Protein AF-F6FH51-F1 (afdb_monomer)

Nearest PDB structures (foldseek):
  6v7b-assembly1_e  TM=4.032E-01  e=4.890E+00  Pyrobaculum filamentous virus 1

Sequence (121 aa):
MEVYESNHEDTNSFSDFKNYCSRTNKDESKNGTWNTDAADKSSDNKWDKAIDALKARNAESGGKLDPVLERLKVEANGKSPNTQSIRAQLKKWCEDTNSEVFMGKDSLKFENQESFCKVIA

Secondary structure (DSSP, 8-state):
----------HHHHHHHHHHH--BHHHH--SS-B----TT--SS-HHHHHHHHHHH--TTTS----HHHHHHHHHHTSSS--HHHHHHHHHHHHHHHHHSB---TTSHHHHHHHHHSBPP-

Radius of gyration: 19.34 Å; Cα contacts (8 Å, |Δi|>4): 115; chains: 1; bounding box: 44×25×62 Å

Mean predicted aligned error: 8.98 Å

pLDDT: mean 85.46, std 16.83, range [39.09, 98.38]

Foldseek 3Di:
DDDDPPPDPPPVVVVVVCLVPFQFLQNPLDDAAFQPFQLPPDPPRLLVVLLVLLLPDDCVPQNDADPLSVVLNVLSPDPDRPSSVSSVSLQVLLVVRRRHGDPDCPDNSSSSNSRRRHRDD

Structure (mmCIF, N/CA/C/O backbone):
data_AF-F6FH51-F1
#
_entry.id   AF-F6FH51-F1
#
loop_
_atom_site.group_PDB
_atom_site.id
_atom_site.type_symbol
_atom_site.label_atom_id
_atom_site.label_alt_id
_atom_site.label_comp_id
_atom_site.label_asym_id
_atom_site.label_entity_id
_atom_site.label_seq_id
_atom_site.pdbx_PDB_ins_code
_atom_site.Cartn_x
_atom_site.Cartn_y
_atom_site.Cartn_z
_atom_site.occupancy
_atom_site.B_iso_or_equiv
_atom_site.auth_seq_id
_atom_site.auth_comp_id
_atom_site.auth_asym_id
_atom_site.auth_atom_id
_atom_site.pdbx_PDB_model_num
ATOM 1 N N . MET A 1 1 ? 29.260 -11.970 -49.677 1.00 39.09 1 MET A N 1
ATOM 2 C CA . MET A 1 1 ? 28.785 -12.137 -48.291 1.00 39.09 1 MET A CA 1
ATOM 3 C C . MET A 1 1 ? 27.576 -11.238 -48.174 1.00 39.09 1 MET A C 1
ATOM 5 O O . MET A 1 1 ? 27.735 -10.037 -48.014 1.00 39.09 1 MET A O 1
ATOM 9 N N . GLU A 1 2 ? 26.402 -11.793 -48.457 1.00 43.91 2 GLU A N 1
ATOM 10 C CA . GLU A 1 2 ? 25.141 -11.054 -48.406 1.00 43.91 2 GLU A 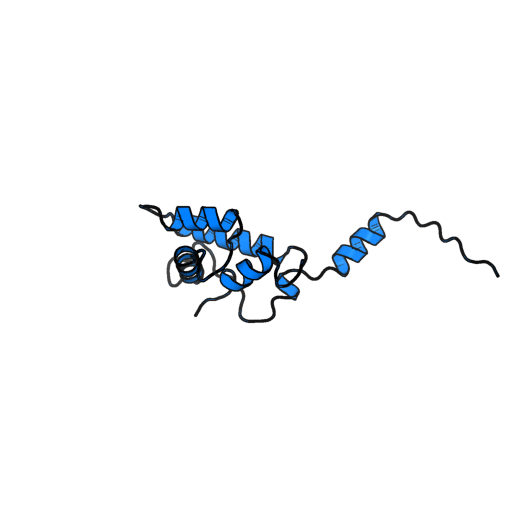CA 1
ATOM 11 C C . GLU A 1 2 ? 24.758 -10.911 -46.938 1.00 43.91 2 GLU A C 1
ATOM 13 O O . GLU A 1 2 ? 24.400 -11.882 -46.271 1.00 43.91 2 GLU A O 1
ATOM 18 N N . VAL A 1 3 ? 24.948 -9.707 -46.406 1.00 47.38 3 VAL A N 1
ATOM 19 C CA . VAL A 1 3 ? 24.431 -9.353 -45.091 1.00 47.38 3 VAL A CA 1
ATOM 20 C C . VAL A 1 3 ? 22.952 -9.075 -45.317 1.00 47.38 3 VAL A C 1
ATOM 22 O O . VAL A 1 3 ? 22.608 -8.107 -45.988 1.00 47.38 3 VAL A O 1
ATOM 25 N N . TYR A 1 4 ? 22.098 -9.981 -44.845 1.00 46.44 4 TYR A N 1
ATOM 26 C CA . TYR A 1 4 ? 20.648 -9.826 -44.882 1.00 46.44 4 TYR A CA 1
ATOM 27 C C . TYR A 1 4 ? 20.266 -8.487 -44.238 1.00 46.44 4 TYR A C 1
ATOM 29 O O . TYR A 1 4 ? 20.302 -8.343 -43.016 1.00 46.44 4 TYR A O 1
ATOM 37 N N . GLU A 1 5 ? 19.880 -7.516 -45.062 1.00 53.50 5 GLU A N 1
ATOM 38 C CA . GLU A 1 5 ? 19.084 -6.370 -44.639 1.00 53.50 5 GLU A CA 1
ATOM 39 C C . GLU A 1 5 ? 17.676 -6.887 -44.332 1.00 53.50 5 GLU A C 1
ATOM 41 O O . GLU A 1 5 ? 16.791 -6.921 -45.187 1.00 53.50 5 GLU A O 1
ATOM 46 N N . SER A 1 6 ? 17.462 -7.371 -43.106 1.00 49.66 6 SER A N 1
ATOM 47 C CA . SER A 1 6 ? 16.108 -7.652 -42.640 1.00 49.66 6 SER A CA 1
ATOM 48 C C . SER A 1 6 ? 15.436 -6.329 -42.281 1.00 49.66 6 SER A C 1
ATOM 50 O O . SER A 1 6 ? 15.561 -5.830 -41.161 1.00 49.66 6 SER A O 1
ATOM 52 N N . ASN A 1 7 ? 14.725 -5.771 -43.256 1.00 55.53 7 ASN A N 1
ATOM 53 C CA . ASN A 1 7 ? 13.705 -4.754 -43.050 1.00 55.53 7 ASN A CA 1
ATOM 54 C C . ASN A 1 7 ? 12.587 -5.348 -42.186 1.00 55.53 7 ASN A C 1
ATOM 56 O O . ASN A 1 7 ? 11.701 -6.019 -42.705 1.00 55.53 7 ASN A O 1
ATOM 60 N N . HIS A 1 8 ? 12.620 -5.115 -40.878 1.00 49.16 8 HIS A N 1
ATOM 61 C CA . HIS A 1 8 ? 11.445 -5.302 -40.032 1.00 49.16 8 HIS A CA 1
ATOM 62 C C . HIS A 1 8 ? 11.272 -4.076 -39.144 1.00 49.16 8 HIS A C 1
ATOM 64 O O . HIS A 1 8 ? 11.684 -4.030 -37.986 1.00 49.16 8 HIS A O 1
ATOM 70 N N . GLU A 1 9 ? 10.636 -3.066 -39.735 1.00 51.97 9 GLU A N 1
ATOM 71 C CA . GLU A 1 9 ? 9.803 -2.122 -39.002 1.00 51.97 9 GLU A CA 1
ATOM 72 C C . GLU A 1 9 ? 8.649 -2.902 -38.366 1.00 51.97 9 GLU A C 1
ATOM 74 O O . GLU A 1 9 ? 7.554 -2.983 -38.908 1.00 51.97 9 GLU A O 1
ATOM 79 N N . ASP A 1 10 ? 8.912 -3.526 -37.224 1.00 48.28 10 ASP A N 1
ATOM 80 C CA . ASP A 1 10 ? 7.875 -4.153 -36.415 1.00 48.28 10 ASP A CA 1
ATOM 81 C C . ASP A 1 10 ? 7.951 -3.546 -35.016 1.00 48.28 10 ASP A C 1
ATOM 83 O O . ASP A 1 10 ? 8.490 -4.103 -34.057 1.00 48.28 10 ASP A O 1
ATOM 87 N N . THR A 1 11 ? 7.470 -2.307 -34.918 1.00 52.75 11 THR A N 1
ATOM 88 C CA . THR A 1 11 ? 7.425 -1.539 -33.667 1.00 52.75 11 THR A CA 1
ATOM 89 C C . THR A 1 11 ? 6.605 -2.248 -32.581 1.00 52.75 11 THR A C 1
ATOM 91 O O . THR A 1 11 ? 6.872 -2.033 -31.398 1.00 52.75 11 THR A O 1
ATOM 94 N N . ASN A 1 12 ? 5.696 -3.154 -32.966 1.00 51.81 12 ASN A N 1
ATOM 95 C CA . ASN A 1 12 ? 4.937 -4.022 -32.058 1.00 51.81 12 ASN A CA 1
ATOM 96 C C . ASN A 1 12 ? 5.790 -5.151 -31.447 1.00 51.81 12 ASN A C 1
ATOM 98 O O . ASN A 1 12 ? 5.662 -5.455 -30.264 1.00 51.81 12 ASN A O 1
ATOM 102 N N . SER A 1 13 ? 6.727 -5.729 -32.204 1.00 52.97 13 SER A N 1
ATOM 103 C CA . SER A 1 13 ? 7.563 -6.845 -31.732 1.00 52.97 13 SER A CA 1
ATOM 104 C C . SER A 1 13 ? 8.521 -6.419 -30.611 1.00 52.97 13 SER A C 1
ATOM 106 O O . SER A 1 13 ? 8.761 -7.164 -29.661 1.00 52.97 13 SER A O 1
ATOM 108 N N . PHE A 1 14 ? 9.022 -5.178 -30.650 1.00 54.16 14 PHE A N 1
ATOM 109 C CA . PHE A 1 14 ? 9.921 -4.658 -29.615 1.00 54.16 14 PHE A CA 1
ATOM 110 C C . PHE A 1 14 ? 9.195 -4.241 -28.325 1.00 54.16 14 PHE A C 1
ATOM 112 O O . PHE A 1 14 ? 9.759 -4.390 -27.237 1.00 54.16 14 PHE A O 1
ATOM 119 N N . SER A 1 15 ? 7.954 -3.737 -28.408 1.00 55.03 15 SER A N 1
ATOM 120 C CA . SER A 1 15 ? 7.141 -3.479 -27.209 1.00 55.03 15 SER A CA 1
ATOM 121 C C . SER A 1 15 ? 6.730 -4.777 -26.526 1.00 55.03 15 SER A C 1
ATOM 123 O O . SER A 1 15 ? 6.800 -4.861 -25.300 1.00 55.03 15 SER A O 1
ATOM 125 N N . ASP A 1 16 ? 6.396 -5.800 -27.311 1.00 49.03 16 ASP A N 1
ATOM 126 C CA . ASP A 1 16 ? 6.064 -7.127 -26.797 1.00 49.03 16 ASP A CA 1
ATOM 127 C C . ASP A 1 16 ? 7.294 -7.798 -26.170 1.00 49.03 16 ASP A C 1
ATOM 129 O O . ASP A 1 16 ? 7.197 -8.347 -25.074 1.00 49.03 16 ASP A O 1
ATOM 133 N N . PHE A 1 17 ? 8.485 -7.645 -26.764 1.00 54.62 17 PHE A N 1
ATOM 134 C CA . PHE A 1 17 ? 9.744 -8.097 -26.154 1.00 54.62 17 PHE A CA 1
ATOM 135 C C . PHE A 1 17 ? 10.081 -7.364 -24.851 1.00 54.62 17 PHE A C 1
ATOM 137 O O . PHE A 1 17 ? 10.563 -7.978 -23.900 1.00 54.62 17 PHE A O 1
ATOM 144 N N . LYS A 1 18 ? 9.835 -6.050 -24.781 1.00 53.19 18 LYS A N 1
ATOM 145 C CA . LYS A 1 18 ? 10.027 -5.278 -23.546 1.00 53.19 18 LYS A CA 1
ATOM 146 C C . LYS A 1 18 ? 9.069 -5.726 -22.452 1.00 53.19 18 LYS A C 1
ATOM 148 O O . LYS A 1 18 ? 9.543 -5.960 -21.349 1.00 53.19 18 LYS A O 1
ATOM 153 N N . ASN A 1 19 ? 7.785 -5.897 -22.763 1.00 56.19 19 ASN A N 1
ATOM 154 C CA . ASN A 1 19 ? 6.785 -6.388 -21.811 1.00 56.19 19 ASN A CA 1
ATOM 155 C C . ASN A 1 19 ? 7.077 -7.826 -21.356 1.00 56.19 19 ASN A C 1
ATOM 157 O O . ASN A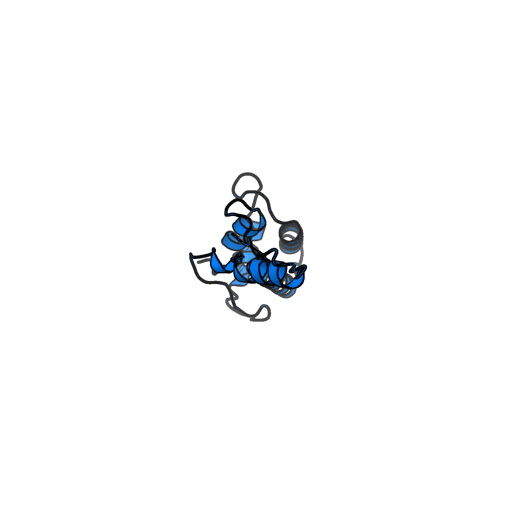 1 19 ? 6.838 -8.161 -20.201 1.00 56.19 19 ASN A O 1
ATOM 161 N N . TYR A 1 20 ? 7.638 -8.664 -22.233 1.00 53.66 20 TYR A N 1
ATOM 162 C CA . TYR A 1 20 ? 8.024 -10.038 -21.902 1.00 53.66 20 TYR A CA 1
ATOM 163 C C . TYR A 1 20 ? 9.301 -10.118 -21.042 1.00 53.66 20 TYR A C 1
ATOM 165 O O . TYR A 1 20 ? 9.437 -11.014 -20.211 1.00 53.66 20 TYR A O 1
ATOM 173 N N . CYS A 1 21 ? 10.239 -9.178 -21.203 1.00 58.06 21 CYS A N 1
ATOM 174 C CA . CYS A 1 21 ? 11.499 -9.143 -20.447 1.00 58.06 21 CYS A CA 1
ATOM 175 C C . CYS A 1 21 ? 11.462 -8.236 -19.206 1.00 58.06 21 CYS A C 1
ATOM 177 O O . CYS A 1 21 ? 12.356 -8.324 -18.358 1.00 58.06 21 CYS A O 1
ATOM 179 N N . SER A 1 22 ? 10.475 -7.347 -19.084 1.00 75.19 22 SER A N 1
ATOM 180 C CA . SER A 1 22 ? 10.349 -6.449 -17.941 1.00 75.19 22 SER A CA 1
ATOM 181 C C . SER A 1 22 ? 9.724 -7.185 -16.767 1.00 75.19 22 SER A C 1
ATOM 183 O O . SER A 1 22 ? 8.518 -7.421 -16.732 1.00 75.19 22 SER A O 1
ATOM 185 N N . ARG A 1 23 ? 10.551 -7.529 -15.781 1.00 89.06 23 ARG A N 1
ATOM 186 C CA . ARG A 1 23 ? 10.061 -8.002 -14.487 1.00 89.06 23 ARG A CA 1
ATOM 187 C C . ARG A 1 23 ? 9.224 -6.913 -13.833 1.00 89.06 23 ARG A C 1
ATOM 189 O O . ARG A 1 23 ? 9.578 -5.733 -13.882 1.00 89.06 23 ARG A O 1
ATOM 196 N N . THR A 1 24 ? 8.123 -7.314 -13.225 1.00 93.75 24 THR A N 1
ATOM 197 C CA . THR A 1 24 ? 7.277 -6.416 -12.447 1.00 93.75 24 THR A CA 1
ATOM 198 C C . THR A 1 24 ? 7.850 -6.214 -11.049 1.00 93.75 24 THR A C 1
ATOM 200 O O . THR A 1 24 ? 8.688 -6.981 -10.562 1.00 93.75 24 THR A O 1
ATOM 203 N N . ASN A 1 25 ? 7.357 -5.192 -10.359 1.00 94.38 25 ASN A N 1
ATOM 204 C CA . ASN A 1 25 ? 7.610 -4.995 -8.939 1.00 94.38 25 ASN A CA 1
ATOM 205 C C . ASN A 1 25 ? 7.250 -6.239 -8.107 1.00 94.38 25 ASN A C 1
ATOM 207 O O . ASN A 1 25 ? 7.913 -6.517 -7.107 1.00 94.38 25 ASN A O 1
ATOM 211 N N . LYS A 1 26 ? 6.237 -7.009 -8.522 1.00 93.62 26 LYS A N 1
ATOM 212 C CA . LYS A 1 26 ? 5.864 -8.279 -7.896 1.00 93.62 26 LYS A CA 1
ATOM 213 C C . LYS A 1 26 ? 6.920 -9.364 -8.089 1.00 93.62 26 LYS A C 1
ATOM 215 O O . LYS A 1 26 ? 7.239 -10.055 -7.125 1.00 93.62 26 LYS A O 1
ATOM 220 N N . ASP A 1 27 ? 7.477 -9.493 -9.291 1.00 92.62 27 ASP A N 1
ATOM 221 C CA . ASP A 1 27 ? 8.470 -10.528 -9.619 1.00 92.62 27 ASP A CA 1
ATOM 222 C C . ASP A 1 27 ? 9.789 -10.342 -8.852 1.00 92.62 27 ASP A C 1
ATOM 224 O O . ASP A 1 27 ? 10.468 -11.312 -8.503 1.00 92.62 27 ASP A O 1
ATOM 228 N N . GLU A 1 28 ? 10.157 -9.092 -8.559 1.00 93.94 28 GLU A N 1
ATOM 229 C CA . GLU A 1 28 ? 11.370 -8.762 -7.797 1.00 93.94 28 GLU A CA 1
ATOM 230 C C . GLU A 1 28 ? 11.160 -8.724 -6.276 1.00 93.94 28 GLU A C 1
ATOM 232 O O . GLU A 1 28 ? 12.120 -8.757 -5.499 1.00 93.94 28 GLU A O 1
ATOM 237 N N . SER A 1 29 ? 9.910 -8.713 -5.824 1.00 92.56 29 SER A N 1
ATOM 238 C CA . SER A 1 29 ? 9.545 -8.700 -4.412 1.00 92.56 29 SER A CA 1
ATOM 239 C C . SER A 1 29 ? 9.532 -10.119 -3.828 1.00 92.56 29 SER A C 1
ATOM 241 O O . SER A 1 29 ? 8.513 -10.806 -3.787 1.00 92.56 29 SER A O 1
ATOM 243 N N . LYS A 1 30 ? 10.702 -10.587 -3.376 1.00 87.69 30 LYS A N 1
ATOM 244 C CA . LYS A 1 30 ? 10.918 -12.003 -3.000 1.00 87.69 30 LYS A CA 1
ATOM 245 C C . LYS A 1 30 ? 10.626 -12.355 -1.538 1.00 87.69 30 LYS A C 1
ATOM 247 O O . LYS A 1 30 ? 10.580 -13.534 -1.201 1.00 87.69 30 LYS A O 1
ATOM 252 N N . ASN A 1 31 ? 10.463 -11.362 -0.665 1.00 87.38 31 ASN A N 1
ATOM 253 C CA . ASN A 1 31 ? 10.374 -11.578 0.783 1.00 87.38 31 ASN A CA 1
ATOM 254 C C . ASN A 1 31 ? 8.946 -11.409 1.307 1.00 87.38 31 ASN A C 1
ATOM 256 O O . ASN A 1 31 ? 8.309 -10.407 1.016 1.00 87.38 31 ASN A O 1
ATOM 260 N N . GLY A 1 32 ? 8.473 -12.308 2.166 1.00 88.81 32 GLY A N 1
ATOM 261 C CA . GLY A 1 32 ? 7.163 -12.174 2.810 1.00 88.81 32 GLY A CA 1
ATOM 262 C C . GLY A 1 32 ? 5.973 -12.457 1.886 1.00 88.81 32 GLY A C 1
ATOM 263 O O . GLY A 1 32 ? 6.124 -12.814 0.720 1.00 88.81 32 GLY A O 1
ATOM 264 N N . THR A 1 33 ? 4.770 -12.322 2.441 1.00 94.50 33 THR A N 1
ATOM 265 C CA . THR A 1 33 ? 3.520 -12.696 1.768 1.00 94.50 33 THR A CA 1
ATOM 266 C C . THR A 1 33 ? 2.732 -11.453 1.395 1.00 94.50 33 THR A C 1
ATOM 268 O O . THR A 1 33 ? 2.485 -10.604 2.250 1.00 94.50 33 THR A O 1
ATOM 271 N N . TRP A 1 34 ? 2.291 -11.364 0.142 1.00 94.50 34 TRP A N 1
ATOM 272 C CA . TRP A 1 34 ? 1.379 -10.313 -0.306 1.00 94.50 34 TRP A CA 1
ATOM 273 C C . TRP A 1 34 ? 0.076 -10.340 0.487 1.00 94.50 34 TRP A C 1
ATOM 275 O O . TRP A 1 34 ? -0.535 -11.398 0.669 1.00 94.50 34 TRP A O 1
ATOM 285 N N . ASN A 1 35 ? -0.365 -9.174 0.948 1.00 95.38 35 ASN A N 1
ATOM 286 C CA . ASN A 1 35 ? -1.667 -9.068 1.574 1.00 95.38 35 ASN A CA 1
ATOM 287 C C . ASN A 1 35 ? -2.756 -9.180 0.497 1.00 95.38 35 ASN A C 1
ATOM 289 O O . ASN A 1 35 ? -2.812 -8.393 -0.443 1.00 95.38 35 ASN A O 1
ATOM 293 N N . THR A 1 36 ? -3.604 -10.194 0.635 1.00 94.50 36 THR A N 1
ATOM 294 C CA . THR A 1 36 ? -4.700 -10.516 -0.289 1.00 94.50 36 THR A CA 1
ATOM 295 C C . THR A 1 36 ? -6.057 -10.512 0.413 1.00 94.50 36 THR A C 1
ATOM 297 O O . THR A 1 36 ? -7.057 -10.901 -0.188 1.00 94.50 36 THR A O 1
ATOM 300 N N . ASP A 1 37 ? -6.116 -10.065 1.676 1.00 95.31 37 ASP A N 1
ATOM 301 C CA . ASP A 1 37 ? -7.376 -9.954 2.408 1.00 95.31 37 ASP A CA 1
ATOM 302 C C . ASP A 1 37 ? -8.326 -8.991 1.669 1.00 95.31 37 ASP A C 1
ATOM 304 O O . ASP A 1 37 ? -7.918 -7.963 1.114 1.00 95.31 37 ASP A O 1
ATOM 308 N N . ALA A 1 38 ? -9.619 -9.315 1.677 1.00 94.38 38 ALA A N 1
ATOM 309 C CA . ALA A 1 38 ? -10.646 -8.426 1.153 1.00 94.38 38 ALA A CA 1
ATOM 310 C C . ALA A 1 38 ? -10.760 -7.165 2.030 1.00 94.38 38 ALA A C 1
ATOM 312 O O . ALA A 1 38 ? -10.622 -7.224 3.255 1.00 94.38 38 ALA A O 1
ATOM 313 N N . ALA A 1 39 ? -11.003 -6.006 1.416 1.00 92.19 39 ALA A N 1
ATOM 314 C CA . ALA A 1 39 ? -11.039 -4.726 2.131 1.00 92.19 39 ALA A CA 1
ATOM 315 C C . ALA A 1 39 ? -12.245 -4.592 3.084 1.00 92.19 39 ALA A C 1
ATOM 317 O O . ALA A 1 39 ? -12.178 -3.877 4.085 1.00 92.19 39 ALA A O 1
ATOM 318 N N . ASP A 1 40 ? -13.335 -5.294 2.783 1.00 91.50 40 ASP A N 1
ATOM 319 C CA . ASP A 1 40 ? -14.604 -5.315 3.516 1.00 91.50 40 ASP A CA 1
ATOM 320 C C . ASP A 1 40 ? -14.647 -6.345 4.655 1.00 91.50 40 ASP A C 1
ATOM 322 O O . ASP A 1 40 ? -15.581 -6.336 5.457 1.00 91.50 40 ASP A O 1
ATOM 326 N N . LYS A 1 41 ? -13.622 -7.196 4.785 1.00 87.38 41 LYS A N 1
ATOM 327 C CA . LYS A 1 41 ? -13.502 -8.121 5.914 1.00 87.38 41 LYS A CA 1
ATOM 328 C C . LYS A 1 41 ? -13.508 -7.334 7.230 1.00 87.38 41 LYS A C 1
ATOM 330 O O . LYS A 1 41 ? -12.676 -6.444 7.440 1.00 87.38 41 LYS A O 1
ATOM 335 N N . SER A 1 42 ? -14.457 -7.669 8.100 1.00 77.25 42 SER A N 1
ATOM 336 C CA . SER A 1 42 ? -14.808 -6.889 9.289 1.00 77.25 42 SER A CA 1
ATOM 337 C C . SER A 1 42 ? -13.892 -7.125 10.492 1.00 77.25 42 SER A C 1
ATOM 339 O O . SER A 1 42 ? -13.667 -6.185 11.251 1.0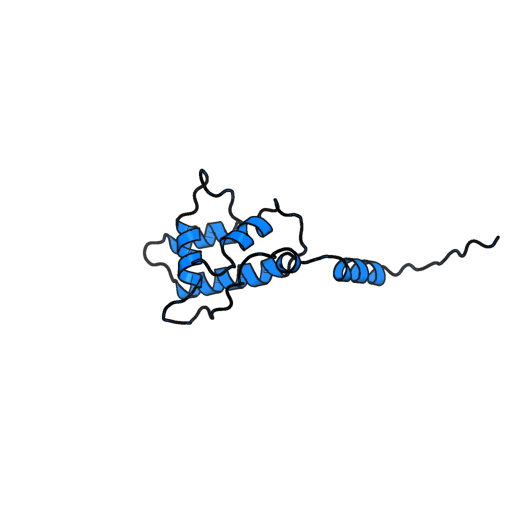0 77.25 42 SER A O 1
ATOM 341 N N . SER A 1 43 ? -13.327 -8.326 10.655 1.00 84.00 43 SER A N 1
ATOM 342 C CA . SER A 1 43 ? -12.435 -8.676 11.770 1.00 84.00 43 SER A CA 1
ATOM 343 C C . SER A 1 43 ? -11.054 -9.130 11.296 1.00 84.00 43 SER A C 1
ATOM 345 O O . SER A 1 43 ? -10.924 -9.793 10.261 1.00 84.00 43 SER A O 1
ATOM 347 N N . ASP A 1 44 ? -10.023 -8.778 12.070 1.00 86.94 44 ASP A N 1
ATOM 348 C CA . ASP A 1 44 ? -8.620 -9.153 11.844 1.00 86.94 44 ASP A CA 1
ATOM 349 C C . ASP A 1 44 ? -8.176 -8.927 10.395 1.00 86.94 44 ASP A C 1
ATOM 351 O O . ASP A 1 44 ? -7.631 -9.816 9.726 1.00 86.94 44 ASP A O 1
ATOM 355 N N . ASN A 1 45 ? -8.504 -7.750 9.862 1.00 94.31 45 ASN A N 1
ATOM 356 C CA . ASN A 1 45 ? -8.147 -7.404 8.503 1.00 94.31 45 ASN A CA 1
ATOM 357 C C . ASN A 1 45 ? -6.667 -7.025 8.468 1.00 94.31 45 ASN A C 1
ATOM 359 O O . ASN A 1 45 ? -6.241 -6.061 9.100 1.00 94.31 45 ASN A O 1
ATOM 363 N N . LYS A 1 46 ? -5.866 -7.765 7.701 1.00 95.19 46 LYS A N 1
ATOM 364 C CA . LYS A 1 46 ? -4.415 -7.536 7.636 1.00 95.19 46 LYS A CA 1
ATOM 365 C C . LYS A 1 46 ? -4.046 -6.147 7.105 1.00 95.19 46 LYS A C 1
ATOM 367 O O . LYS A 1 46 ? -2.951 -5.665 7.382 1.00 95.19 46 LYS A O 1
ATOM 372 N N . TRP A 1 47 ? -4.956 -5.483 6.384 1.00 96.25 47 TRP A N 1
ATOM 373 C CA . TRP A 1 47 ? -4.767 -4.099 5.949 1.00 96.25 47 TRP A CA 1
ATOM 374 C C . TRP A 1 47 ? -4.747 -3.100 7.109 1.00 96.25 47 TRP A C 1
ATOM 376 O O . TRP A 1 47 ? -4.164 -2.033 6.953 1.00 96.25 47 TRP A O 1
ATOM 386 N N . ASP A 1 48 ? -5.301 -3.434 8.278 1.00 95.56 48 ASP A N 1
ATOM 387 C CA . ASP A 1 48 ? -5.281 -2.540 9.443 1.00 95.56 48 ASP A CA 1
ATOM 388 C C . ASP A 1 48 ? -3.860 -2.265 9.924 1.00 95.56 48 ASP A C 1
ATOM 390 O O . ASP A 1 48 ? -3.491 -1.113 10.133 1.00 95.56 48 ASP A O 1
ATOM 394 N N . LYS A 1 49 ? -3.013 -3.298 9.980 1.00 95.75 49 LYS A N 1
ATOM 395 C CA . LYS A 1 49 ? -1.599 -3.126 10.334 1.00 95.75 49 LYS A CA 1
ATOM 396 C C . LYS A 1 49 ? -0.838 -2.300 9.301 1.00 95.75 49 LYS A C 1
ATOM 398 O O . LYS A 1 49 ? 0.027 -1.513 9.668 1.00 95.75 49 LYS A O 1
ATOM 403 N N . ALA A 1 50 ? -1.171 -2.448 8.017 1.00 96.44 50 ALA A N 1
ATOM 404 C CA . ALA A 1 50 ? -0.589 -1.622 6.962 1.00 96.44 50 ALA A CA 1
ATOM 405 C C . ALA A 1 50 ? -1.008 -0.151 7.098 1.00 96.44 50 ALA A C 1
ATOM 407 O O . ALA A 1 50 ? -0.180 0.742 6.933 1.00 96.44 50 ALA A O 1
ATOM 408 N N . ILE A 1 51 ? -2.266 0.106 7.468 1.00 96.25 51 ILE A N 1
ATOM 409 C CA . ILE A 1 51 ? -2.766 1.450 7.769 1.00 96.25 51 ILE A CA 1
ATOM 410 C C . ILE A 1 51 ? -2.061 2.030 9.001 1.00 96.25 51 ILE A C 1
ATOM 412 O O . ILE A 1 51 ? -1.660 3.191 8.978 1.00 96.25 51 ILE A O 1
ATOM 416 N N . ASP A 1 52 ? -1.868 1.250 10.062 1.00 95.50 52 ASP A N 1
ATOM 417 C CA . ASP A 1 52 ? -1.177 1.721 11.265 1.00 95.50 52 ASP A CA 1
ATOM 418 C C . ASP A 1 52 ? 0.309 2.003 11.002 1.00 95.50 52 ASP A C 1
ATOM 420 O O . ASP A 1 52 ? 0.821 3.043 11.423 1.00 95.50 52 ASP A O 1
ATOM 424 N N . ALA A 1 53 ? 0.977 1.159 10.210 1.00 94.81 53 ALA A N 1
ATOM 425 C CA . ALA A 1 53 ? 2.329 1.422 9.723 1.00 94.81 53 ALA A CA 1
ATOM 426 C C . ALA A 1 53 ? 2.389 2.701 8.868 1.00 94.81 53 ALA A C 1
ATOM 428 O O . ALA A 1 53 ? 3.306 3.510 9.019 1.00 94.81 53 ALA A O 1
ATOM 429 N N . LEU A 1 54 ? 1.394 2.921 8.002 1.00 95.69 54 LEU A N 1
ATOM 430 C CA . LEU A 1 54 ? 1.291 4.128 7.182 1.00 95.69 54 LEU A CA 1
ATOM 431 C C . LEU A 1 54 ? 1.103 5.387 8.042 1.00 95.69 54 LEU A C 1
ATOM 433 O O . LEU A 1 54 ? 1.753 6.400 7.788 1.00 95.69 54 LEU A O 1
ATOM 437 N N . LYS A 1 55 ? 0.268 5.333 9.088 1.00 94.31 55 LYS A N 1
ATOM 438 C CA . LYS A 1 55 ? 0.090 6.446 10.038 1.00 94.31 55 LYS A CA 1
ATOM 439 C C . LYS A 1 55 ? 1.387 6.770 10.777 1.00 94.31 55 LYS A C 1
ATOM 441 O O . LYS A 1 55 ? 1.731 7.943 10.904 1.00 94.31 55 LYS A O 1
ATOM 446 N N . ALA A 1 56 ? 2.096 5.739 11.238 1.00 92.12 56 ALA A N 1
ATOM 447 C CA . ALA A 1 56 ? 3.340 5.869 11.992 1.00 92.12 56 ALA A CA 1
ATOM 448 C C . ALA A 1 56 ? 4.534 6.333 11.138 1.00 92.12 56 ALA A C 1
ATOM 450 O O . ALA A 1 56 ? 5.539 6.787 11.688 1.00 92.12 56 ALA A O 1
ATOM 451 N N . ARG A 1 57 ? 4.441 6.246 9.804 1.00 90.12 57 ARG A N 1
ATOM 452 C CA . ARG A 1 57 ? 5.495 6.701 8.894 1.00 90.12 57 ARG A CA 1
ATOM 453 C C . ARG A 1 57 ? 5.782 8.185 9.123 1.00 90.12 57 ARG A C 1
ATOM 455 O O . ARG A 1 57 ? 4.913 9.026 8.905 1.00 90.12 57 ARG A O 1
ATOM 462 N N . ASN A 1 58 ? 7.014 8.534 9.474 1.00 82.19 58 ASN A N 1
ATOM 463 C CA . ASN A 1 58 ? 7.479 9.919 9.519 1.00 82.19 58 ASN A CA 1
ATOM 464 C C . ASN A 1 58 ? 8.714 10.104 8.618 1.00 82.19 58 ASN A C 1
ATOM 466 O O . ASN A 1 58 ? 9.341 9.127 8.200 1.00 82.19 58 ASN A O 1
ATOM 470 N N . ALA A 1 59 ? 9.027 11.359 8.285 1.00 70.12 59 ALA A N 1
ATOM 471 C CA . ALA A 1 59 ? 10.108 11.689 7.354 1.00 70.12 59 ALA A CA 1
ATOM 472 C C . ALA A 1 59 ? 11.504 11.318 7.889 1.00 70.12 59 ALA A C 1
ATOM 474 O O . ALA A 1 59 ? 12.430 11.140 7.104 1.00 70.12 59 ALA A O 1
ATOM 475 N N . GLU A 1 60 ? 11.648 11.190 9.208 1.00 69.69 60 GLU A N 1
ATOM 476 C CA . GLU A 1 60 ? 12.924 10.931 9.878 1.00 69.69 60 GLU A CA 1
ATOM 477 C C . GLU A 1 60 ? 13.262 9.434 9.949 1.00 69.69 60 GLU A C 1
ATOM 479 O O . GLU A 1 60 ? 14.437 9.079 9.934 1.00 69.69 60 GLU A O 1
ATOM 484 N N . SER A 1 61 ? 12.260 8.546 9.999 1.00 68.06 61 SER A N 1
ATOM 485 C CA . SER A 1 61 ? 12.457 7.111 10.258 1.00 68.06 61 SER A CA 1
ATOM 486 C C . SER A 1 61 ? 12.050 6.179 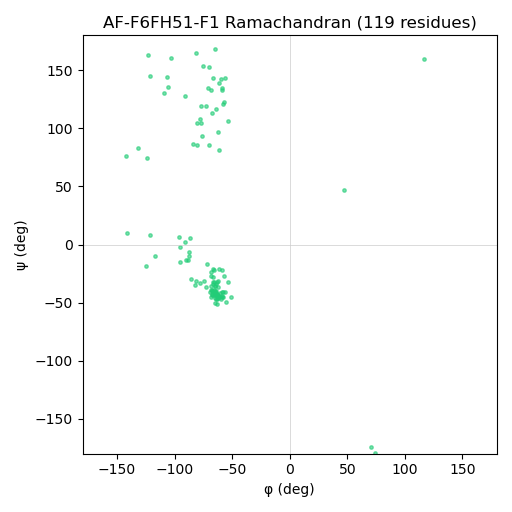9.118 1.00 68.06 61 SER A C 1
ATOM 488 O O . SER A 1 61 ? 12.345 4.987 9.184 1.00 68.06 61 SER A O 1
ATOM 490 N N . GLY A 1 62 ? 11.368 6.672 8.077 1.00 68.31 62 GLY A N 1
ATOM 491 C CA . GLY A 1 62 ? 10.737 5.777 7.105 1.00 68.31 62 GLY A CA 1
ATOM 492 C C . GLY A 1 62 ? 10.785 6.192 5.638 1.00 68.31 62 GLY A C 1
ATOM 493 O O . GLY A 1 62 ? 10.133 5.551 4.821 1.00 68.31 62 GLY A O 1
ATOM 494 N N . GLY A 1 63 ? 11.547 7.221 5.278 1.00 82.25 63 GLY A N 1
ATOM 495 C CA . GLY A 1 63 ? 11.669 7.632 3.880 1.00 82.25 63 GLY A CA 1
ATOM 496 C C . GLY A 1 63 ? 10.399 8.278 3.316 1.00 82.25 63 GLY A C 1
ATOM 497 O O . GLY A 1 63 ? 9.440 8.575 4.033 1.00 82.25 63 GLY A O 1
ATOM 498 N N . LYS A 1 64 ? 10.427 8.562 2.011 1.00 91.62 64 LYS A N 1
ATOM 499 C CA . LYS A 1 64 ? 9.341 9.258 1.309 1.00 91.62 64 LYS A CA 1
ATOM 500 C C . LYS A 1 64 ? 8.152 8.323 1.079 1.00 91.62 64 LYS A C 1
ATOM 502 O O . LYS A 1 64 ? 8.317 7.108 0.958 1.00 91.62 64 LYS A O 1
ATOM 507 N N . LEU A 1 65 ? 6.963 8.910 0.973 1.00 95.25 65 LEU A N 1
ATOM 508 C CA . LEU A 1 65 ? 5.758 8.212 0.543 1.00 95.25 65 LEU A CA 1
ATOM 509 C C . LEU A 1 65 ? 5.368 8.617 -0.880 1.00 95.25 65 LEU A C 1
ATOM 511 O O . LEU A 1 65 ? 5.511 9.773 -1.282 1.00 95.25 65 LEU A O 1
ATOM 515 N N . ASP A 1 66 ? 4.844 7.655 -1.630 1.00 96.25 66 ASP A N 1
ATOM 516 C CA . ASP A 1 66 ? 4.115 7.907 -2.866 1.00 96.25 66 ASP A CA 1
ATOM 517 C C . ASP A 1 66 ? 2.941 8.876 -2.596 1.00 96.25 66 ASP A C 1
ATOM 519 O O . ASP A 1 66 ? 2.294 8.778 -1.547 1.00 96.25 66 ASP A O 1
ATOM 523 N N . PRO A 1 67 ? 2.612 9.804 -3.516 1.00 96.56 67 PRO A N 1
ATOM 524 C CA . PRO A 1 67 ? 1.541 10.781 -3.303 1.00 96.56 67 PRO A CA 1
ATOM 525 C C . PRO A 1 67 ? 0.163 10.178 -2.992 1.00 96.56 67 PRO A C 1
ATOM 527 O O . PRO A 1 67 ? -0.671 10.829 -2.357 1.00 96.56 67 PRO A O 1
ATOM 530 N N . VAL A 1 68 ? -0.126 8.953 -3.446 1.00 97.44 68 VAL A N 1
ATOM 531 C CA . VAL A 1 68 ? -1.354 8.241 -3.060 1.00 97.44 68 VAL A CA 1
ATOM 532 C C . VAL A 1 68 ? -1.296 7.857 -1.584 1.00 97.44 68 VAL A C 1
ATOM 534 O O . VAL A 1 68 ? -2.252 8.101 -0.851 1.00 97.44 68 VAL A O 1
ATOM 537 N N . LEU A 1 69 ? -0.162 7.328 -1.126 1.00 97.56 69 LEU A N 1
ATOM 538 C CA . LEU A 1 69 ? 0.037 6.935 0.266 1.00 97.56 69 LEU A CA 1
ATOM 539 C C . LEU A 1 69 ? 0.078 8.133 1.220 1.00 97.56 69 LEU A C 1
ATOM 541 O O . LEU A 1 69 ? -0.467 8.033 2.315 1.00 97.56 69 LEU A O 1
ATOM 545 N N . GLU A 1 70 ? 0.641 9.275 0.815 1.00 96.56 70 GLU A N 1
ATOM 546 C CA . GLU A 1 70 ? 0.562 10.515 1.607 1.00 96.56 70 GLU A CA 1
ATOM 547 C C . GLU A 1 70 ? -0.894 10.940 1.840 1.00 96.56 70 GLU A C 1
ATOM 549 O O . GLU A 1 70 ? -1.294 11.246 2.964 1.00 96.56 70 GLU A O 1
ATOM 554 N N . ARG A 1 71 ? -1.725 10.905 0.789 1.00 97.06 71 ARG A N 1
ATOM 555 C CA . ARG A 1 71 ? -3.156 11.221 0.915 1.00 97.06 71 ARG A CA 1
ATOM 556 C C . ARG A 1 71 ? -3.869 10.237 1.836 1.00 97.06 71 ARG A C 1
ATOM 558 O O . ARG A 1 71 ? -4.568 10.667 2.751 1.00 97.06 71 ARG A O 1
ATOM 565 N N . LEU A 1 72 ? -3.625 8.938 1.665 1.00 97.81 72 LEU A N 1
ATOM 566 C CA . LEU A 1 72 ? -4.204 7.906 2.530 1.00 97.81 72 LEU A CA 1
ATOM 567 C C . LEU A 1 72 ? -3.757 8.042 3.985 1.00 97.81 72 LEU A C 1
ATOM 569 O O . LEU A 1 72 ? -4.559 7.838 4.893 1.00 97.81 72 LEU A O 1
ATOM 573 N N . LYS A 1 73 ? -2.505 8.436 4.230 1.00 96.25 73 LYS A N 1
ATOM 574 C CA . LYS A 1 73 ? -2.003 8.723 5.574 1.00 96.25 73 LYS A CA 1
ATOM 575 C C . LYS A 1 73 ? -2.757 9.886 6.218 1.00 96.25 73 LYS A C 1
ATOM 577 O O . LYS A 1 73 ? -3.101 9.804 7.398 1.00 96.25 73 LYS A O 1
ATOM 582 N N . VAL A 1 74 ? -3.009 10.964 5.474 1.00 96.38 74 VAL A N 1
ATOM 583 C CA . VAL A 1 74 ? -3.791 12.110 5.965 1.00 96.38 74 VAL A CA 1
ATOM 5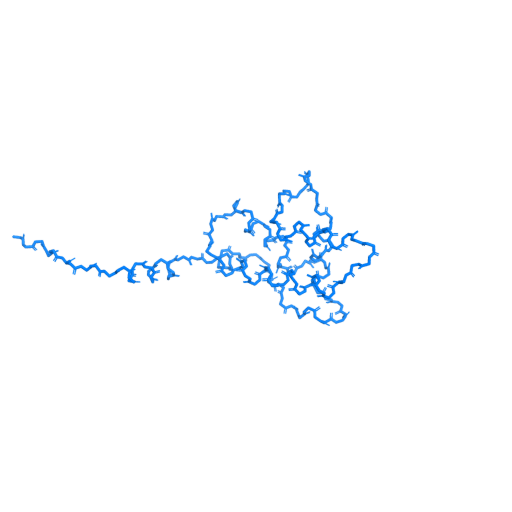84 C C . VAL A 1 74 ? -5.226 11.686 6.280 1.00 96.38 74 VAL A C 1
ATOM 586 O O . VAL A 1 74 ? -5.716 11.979 7.370 1.00 96.38 74 VAL A O 1
ATOM 589 N N . GLU A 1 75 ? -5.876 10.942 5.381 1.00 96.81 75 GLU A N 1
ATOM 590 C CA . GLU A 1 75 ? -7.227 10.403 5.597 1.00 96.81 75 GLU A CA 1
ATOM 591 C C . GLU A 1 75 ? -7.293 9.500 6.836 1.00 96.81 75 GLU A C 1
ATOM 593 O O . GLU A 1 75 ? -8.198 9.635 7.660 1.00 96.81 75 GLU A O 1
ATOM 598 N N . ALA A 1 76 ? -6.302 8.623 7.009 1.00 96.31 76 ALA A N 1
ATOM 599 C CA . ALA A 1 76 ? -6.217 7.690 8.127 1.00 96.31 76 ALA A CA 1
ATOM 600 C C . ALA A 1 76 ? -5.995 8.371 9.487 1.00 96.31 76 ALA A C 1
ATOM 602 O O . ALA A 1 76 ? -6.417 7.827 10.506 1.00 96.31 76 ALA A O 1
ATOM 603 N N . ASN A 1 77 ? -5.359 9.546 9.511 1.00 95.94 77 ASN A N 1
ATOM 604 C CA . ASN A 1 77 ? -5.163 10.362 10.715 1.00 95.94 77 ASN A CA 1
ATOM 605 C C . ASN A 1 77 ? -6.295 11.382 10.956 1.00 95.94 77 ASN A C 1
ATOM 607 O O . ASN A 1 77 ? -6.224 12.175 11.896 1.00 95.94 77 ASN A O 1
ATOM 611 N N . GLY A 1 78 ? -7.334 11.396 10.114 1.00 95.00 78 GLY A N 1
ATOM 612 C CA . GLY A 1 78 ? -8.494 12.271 10.282 1.00 95.00 78 GLY A CA 1
ATOM 613 C C . GLY A 1 78 ? -9.311 11.967 11.547 1.00 95.00 78 GLY A C 1
ATOM 614 O O . GLY A 1 78 ? -9.148 10.933 12.186 1.00 95.00 78 GLY A O 1
ATOM 615 N N . LYS A 1 79 ? -10.245 12.864 11.901 1.00 92.06 79 LYS A N 1
ATOM 616 C CA . LYS A 1 79 ? -11.093 12.724 13.109 1.00 92.06 79 LYS A CA 1
ATOM 617 C C . LYS A 1 79 ? -12.012 11.492 13.084 1.00 92.06 79 LYS A C 1
ATOM 619 O O . LYS A 1 79 ? -12.296 10.937 14.138 1.00 92.06 79 LYS A O 1
ATOM 624 N N . SER A 1 80 ? -12.463 11.090 11.894 1.00 92.62 80 SER A N 1
ATOM 625 C CA . SER A 1 80 ? -13.353 9.942 11.676 1.00 92.62 80 SER A CA 1
ATOM 626 C C . SER A 1 80 ? -12.951 9.217 10.384 1.00 92.62 80 SER A C 1
ATOM 628 O O . SER A 1 80 ? -13.589 9.419 9.349 1.00 92.62 80 SER A O 1
ATOM 630 N N . PRO A 1 81 ? -11.856 8.436 10.396 1.00 93.00 81 PRO A N 1
ATOM 631 C CA . PRO A 1 81 ? -11.351 7.786 9.195 1.00 93.00 81 PRO A CA 1
ATOM 632 C C . PRO A 1 81 ? -12.321 6.698 8.724 1.00 93.00 81 PRO A C 1
ATOM 634 O O . PRO A 1 81 ? -12.763 5.854 9.504 1.00 93.00 81 PRO A O 1
ATOM 637 N N . ASN A 1 82 ? -12.636 6.686 7.427 1.00 94.75 82 ASN A N 1
ATOM 638 C CA . ASN A 1 82 ? -13.379 5.584 6.822 1.00 94.75 82 ASN A CA 1
ATOM 639 C C . ASN A 1 82 ? -12.413 4.429 6.530 1.00 94.75 82 ASN A C 1
ATOM 641 O O . ASN A 1 82 ? -11.877 4.316 5.426 1.00 94.75 82 ASN A O 1
ATOM 645 N N . THR A 1 83 ? -12.184 3.576 7.529 1.00 92.81 83 THR A N 1
ATOM 646 C CA . THR A 1 83 ? -11.200 2.488 7.449 1.00 92.81 83 THR A CA 1
ATOM 647 C C . THR A 1 83 ? -11.453 1.559 6.264 1.00 92.81 83 THR A C 1
ATOM 649 O O . THR A 1 83 ? -10.508 1.203 5.572 1.00 92.81 83 THR A O 1
ATOM 652 N N . GLN A 1 84 ? -12.707 1.209 5.962 1.00 95.19 84 GLN A N 1
ATOM 653 C CA . GLN A 1 84 ? -13.019 0.339 4.822 1.00 95.19 84 GLN A CA 1
ATOM 654 C C . GLN A 1 84 ? -12.601 0.971 3.487 1.00 95.19 84 GLN A C 1
ATOM 656 O O . GLN A 1 84 ? -11.978 0.304 2.660 1.00 95.19 84 GLN A O 1
ATOM 661 N N . SER A 1 85 ? -12.900 2.260 3.292 1.00 96.12 85 SER A N 1
ATOM 662 C CA . SER A 1 85 ? -12.461 3.004 2.105 1.00 96.12 85 SER A CA 1
ATOM 663 C C . SER A 1 85 ? -10.935 3.048 2.008 1.00 96.12 85 SER A C 1
ATOM 665 O O . SER A 1 85 ? -10.370 2.760 0.955 1.00 96.12 85 SER A O 1
ATOM 667 N N . ILE A 1 86 ? -10.254 3.334 3.120 1.00 97.25 86 ILE A N 1
ATOM 668 C CA . ILE A 1 86 ? -8.789 3.407 3.164 1.00 97.25 86 ILE A CA 1
ATOM 669 C C . ILE A 1 86 ? -8.169 2.043 2.830 1.00 97.25 86 ILE A C 1
ATOM 671 O O . ILE A 1 86 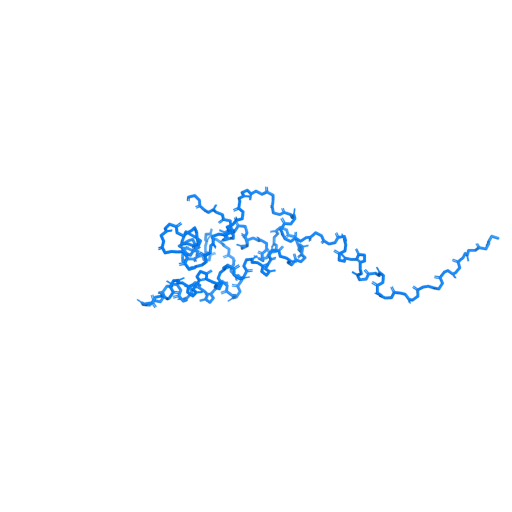? -7.249 1.980 2.018 1.00 97.25 86 ILE A O 1
ATOM 675 N N . ARG A 1 87 ? -8.700 0.939 3.377 1.00 97.25 87 ARG A N 1
ATOM 676 C CA . ARG A 1 87 ? -8.261 -0.426 3.035 1.00 97.25 87 ARG A CA 1
ATOM 677 C C . ARG A 1 87 ? -8.418 -0.703 1.543 1.00 97.25 87 ARG A C 1
ATOM 679 O O . ARG A 1 87 ? -7.503 -1.239 0.928 1.00 97.25 87 ARG A O 1
ATOM 686 N N . ALA A 1 88 ? -9.556 -0.332 0.954 1.00 97.38 88 ALA A N 1
ATOM 687 C CA . ALA A 1 88 ? -9.822 -0.550 -0.465 1.00 97.38 88 ALA A CA 1
ATOM 688 C C . ALA A 1 88 ? -8.855 0.240 -1.358 1.00 97.38 88 ALA A C 1
ATOM 690 O O . ALA A 1 88 ? -8.312 -0.311 -2.314 1.00 97.38 88 ALA A O 1
ATOM 691 N N . GLN A 1 89 ? -8.599 1.505 -1.020 1.00 98.00 89 GLN A N 1
ATOM 692 C CA . GLN A 1 89 ? -7.658 2.349 -1.753 1.00 98.00 89 GLN A CA 1
ATOM 693 C C . GLN A 1 89 ? -6.209 1.865 -1.603 1.00 98.00 89 GLN A C 1
ATOM 695 O O . GLN A 1 89 ? -5.490 1.799 -2.598 1.00 98.00 89 GLN A O 1
ATOM 700 N N . LEU A 1 90 ? -5.791 1.468 -0.396 1.00 97.88 90 LEU A N 1
ATOM 701 C CA . LEU A 1 90 ? -4.457 0.915 -0.151 1.00 97.88 90 LEU A CA 1
ATOM 702 C C . LEU A 1 90 ? -4.253 -0.405 -0.902 1.00 97.88 90 LEU A C 1
ATOM 704 O O . LEU A 1 90 ? -3.253 -0.570 -1.597 1.00 97.88 90 LEU A O 1
ATOM 708 N N . LYS A 1 91 ? -5.232 -1.315 -0.826 1.00 97.62 91 LYS A N 1
ATOM 709 C CA . LYS A 1 91 ? -5.236 -2.567 -1.588 1.00 97.62 91 LYS A CA 1
ATOM 710 C C . LYS A 1 91 ? -5.102 -2.295 -3.084 1.00 97.62 91 LYS A C 1
ATOM 712 O O . LYS A 1 91 ? -4.240 -2.884 -3.729 1.00 97.62 91 LYS A O 1
ATOM 717 N N . LYS A 1 92 ? -5.916 -1.384 -3.622 1.00 97.81 92 LYS A N 1
ATOM 718 C CA . LYS A 1 92 ? -5.867 -1.021 -5.039 1.00 97.81 92 LYS A CA 1
ATOM 719 C C . LYS A 1 92 ? -4.499 -0.466 -5.434 1.00 97.81 92 LYS A C 1
ATOM 721 O O . LYS A 1 92 ? -3.940 -0.903 -6.431 1.00 97.81 92 LYS A O 1
ATOM 726 N N . TRP A 1 93 ? -3.945 0.449 -4.641 1.00 98.38 93 TRP A N 1
ATOM 727 C CA . TRP A 1 93 ? -2.615 0.997 -4.894 1.00 98.38 93 TRP A CA 1
ATOM 728 C C . TRP A 1 93 ? -1.545 -0.102 -4.935 1.00 98.38 93 TRP A C 1
ATOM 730 O O . TRP A 1 93 ? -0.688 -0.086 -5.815 1.00 98.38 93 TRP A O 1
ATOM 740 N N . CYS A 1 94 ? -1.627 -1.087 -4.038 1.00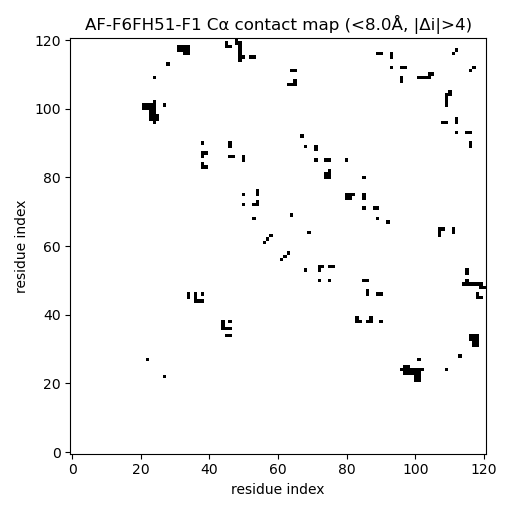 97.81 94 CYS A N 1
ATOM 741 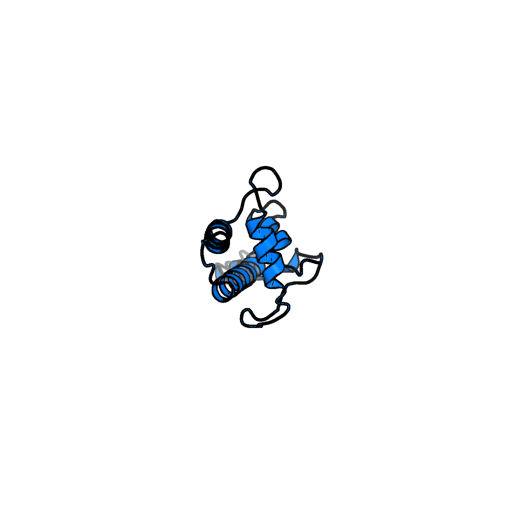C CA . CYS A 1 94 ? -0.734 -2.242 -4.026 1.00 97.81 94 CYS A CA 1
ATOM 742 C C . CYS A 1 94 ? -0.879 -3.138 -5.262 1.00 97.81 94 CYS A C 1
ATOM 744 O O . CYS A 1 94 ? 0.125 -3.618 -5.782 1.00 97.81 94 CYS A O 1
ATOM 746 N N . GLU A 1 95 ? -2.106 -3.379 -5.725 1.00 96.81 95 GLU A N 1
ATOM 747 C CA . GLU A 1 95 ? -2.386 -4.174 -6.930 1.00 96.81 95 GLU A CA 1
ATOM 748 C C . GLU A 1 95 ? -1.889 -3.481 -8.199 1.00 96.81 95 GLU A C 1
ATOM 750 O O . GLU A 1 95 ? -1.245 -4.115 -9.033 1.00 96.81 95 GLU A O 1
ATOM 755 N N . ASP A 1 96 ? -2.127 -2.175 -8.307 1.00 96.94 96 ASP A N 1
ATOM 756 C CA . ASP A 1 96 ? -1.641 -1.375 -9.424 1.00 96.94 96 ASP A CA 1
ATOM 757 C C . ASP A 1 96 ? -0.096 -1.343 -9.404 1.00 96.94 96 ASP A C 1
ATOM 759 O O . ASP A 1 96 ? 0.548 -1.711 -10.383 1.00 96.94 96 ASP A O 1
ATOM 763 N N . THR A 1 97 ? 0.510 -1.017 -8.254 1.00 96.62 97 THR A N 1
ATOM 764 C CA . THR A 1 97 ? 1.969 -0.866 -8.104 1.00 96.62 97 THR A CA 1
ATOM 765 C C . THR A 1 97 ? 2.735 -2.167 -8.318 1.00 96.62 97 THR A C 1
ATOM 767 O O . THR A 1 97 ? 3.801 -2.150 -8.934 1.00 96.62 97 THR A O 1
ATOM 770 N N . ASN A 1 98 ? 2.227 -3.304 -7.833 1.00 94.19 98 ASN A N 1
ATOM 771 C CA . ASN A 1 98 ? 2.944 -4.573 -7.971 1.00 94.19 98 ASN A CA 1
ATOM 772 C C . ASN A 1 98 ? 3.013 -5.053 -9.432 1.00 94.19 98 ASN A C 1
ATOM 774 O O . ASN A 1 98 ? 3.939 -5.780 -9.787 1.00 94.19 98 ASN A O 1
ATOM 778 N N . SER A 1 99 ? 2.071 -4.606 -10.266 1.00 93.19 99 SER A N 1
ATOM 779 C CA . SER A 1 99 ? 1.987 -4.938 -11.689 1.00 93.19 99 SER A CA 1
ATOM 780 C C . SER A 1 99 ? 2.807 -3.981 -12.559 1.00 93.19 99 SER A C 1
ATOM 782 O O . SER A 1 99 ? 3.000 -4.239 -13.745 1.00 93.19 99 SER A O 1
ATOM 784 N N . GLU A 1 100 ? 3.305 -2.880 -11.989 1.00 92.62 100 GLU A N 1
ATOM 785 C CA . GLU A 1 100 ? 4.194 -1.959 -12.691 1.00 92.62 100 GLU A CA 1
ATOM 786 C C . GLU A 1 100 ? 5.573 -2.583 -12.931 1.00 92.62 100 GLU A C 1
ATOM 788 O O . GLU A 1 100 ? 6.050 -3.431 -12.171 1.00 92.62 100 GLU A O 1
ATOM 793 N N . VAL A 1 101 ? 6.237 -2.118 -13.991 1.00 92.31 101 VAL A N 1
ATOM 794 C CA . VAL A 1 101 ? 7.612 -2.501 -14.324 1.00 92.31 101 VAL A CA 1
ATOM 795 C C . VAL A 1 101 ? 8.548 -2.154 -13.169 1.00 92.31 101 VAL A C 1
ATOM 797 O O . VAL A 1 101 ? 8.518 -1.043 -12.638 1.00 92.31 101 VAL A O 1
ATOM 800 N N . PHE A 1 102 ? 9.424 -3.090 -12.817 1.00 93.00 102 PHE A N 1
ATOM 801 C CA . PHE A 1 102 ? 10.435 -2.877 -11.798 1.00 93.00 102 PHE A CA 1
ATOM 802 C C . PHE A 1 102 ? 11.475 -1.850 -12.256 1.00 93.00 102 PHE A C 1
ATOM 804 O O . PHE A 1 102 ? 12.269 -2.100 -13.162 1.00 93.00 102 PHE A O 1
ATOM 811 N N . MET A 1 103 ? 11.492 -0.693 -11.592 1.00 91.25 103 MET A N 1
ATOM 812 C CA . MET A 1 103 ? 12.425 0.407 -11.876 1.00 91.25 103 MET A CA 1
ATOM 813 C C . MET A 1 103 ? 13.668 0.407 -10.971 1.00 91.25 103 MET A C 1
ATOM 815 O O . MET A 1 103 ? 14.465 1.341 -11.023 1.00 91.25 103 MET A O 1
ATOM 819 N N . GLY A 1 104 ? 13.846 -0.623 -10.138 1.00 90.38 104 GLY A N 1
ATOM 820 C CA . GLY A 1 104 ? 14.946 -0.724 -9.178 1.00 90.38 104 GLY A CA 1
ATOM 821 C C . GLY A 1 104 ? 14.475 -0.734 -7.724 1.00 90.38 104 GLY A C 1
ATOM 822 O O . GLY A 1 104 ? 13.367 -0.298 -7.402 1.00 90.38 104 GLY A O 1
ATOM 823 N N . LYS A 1 105 ? 15.340 -1.242 -6.837 1.00 92.50 105 LYS A N 1
ATOM 824 C CA . LYS A 1 105 ? 15.025 -1.413 -5.408 1.00 92.50 105 LYS A CA 1
ATOM 825 C C . LYS A 1 105 ? 14.847 -0.087 -4.674 1.00 92.50 105 LYS A C 1
ATOM 827 O O . LYS A 1 105 ? 13.998 -0.017 -3.799 1.00 92.50 105 LYS A O 1
ATOM 832 N N . ASP A 1 106 ? 15.582 0.936 -5.095 1.00 91.38 106 ASP A N 1
ATOM 833 C CA . ASP A 1 106 ? 15.544 2.280 -4.504 1.00 91.38 106 ASP A CA 1
ATOM 834 C C . ASP A 1 106 ? 14.429 3.149 -5.120 1.00 91.38 106 ASP A C 1
ATOM 836 O O . ASP A 1 106 ? 14.333 4.353 -4.875 1.00 91.38 106 ASP A O 1
ATOM 840 N N . SER A 1 107 ? 13.595 2.569 -5.994 1.00 94.19 107 SER A N 1
ATOM 841 C CA . SER A 1 107 ? 12.443 3.289 -6.524 1.00 94.19 107 SER A CA 1
ATOM 842 C C . SER A 1 107 ? 11.397 3.455 -5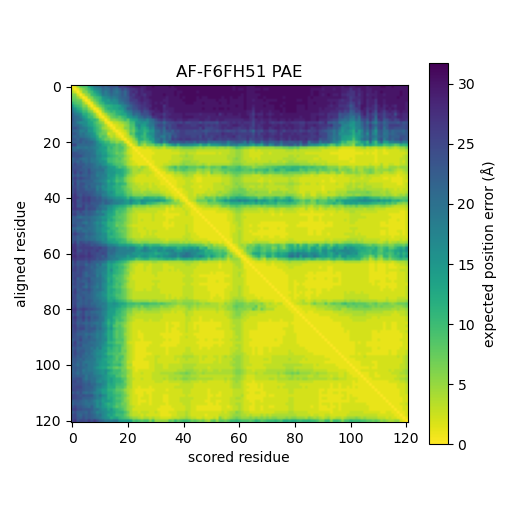.425 1.00 94.19 107 SER A C 1
ATOM 844 O O . SER A 1 107 ? 11.048 2.505 -4.723 1.00 94.19 107 SER A O 1
ATOM 846 N N . LEU A 1 108 ? 10.853 4.669 -5.312 1.00 95.00 108 LEU A N 1
ATOM 847 C CA . LEU A 1 108 ? 9.900 5.032 -4.261 1.00 95.00 108 LEU A CA 1
ATOM 848 C C . LEU A 1 108 ? 8.733 4.040 -4.158 1.00 95.00 108 LEU A C 1
ATOM 850 O O . LEU A 1 108 ? 8.368 3.605 -3.068 1.00 95.00 108 LEU A O 1
ATOM 854 N N . LYS A 1 109 ? 8.167 3.659 -5.307 1.00 95.56 109 LYS A N 1
ATOM 855 C CA . LYS A 1 109 ? 7.061 2.704 -5.378 1.00 95.56 109 LYS A CA 1
ATOM 856 C C . LYS A 1 109 ? 7.465 1.313 -4.906 1.00 95.56 109 LYS A C 1
ATOM 858 O O . LYS A 1 109 ? 6.703 0.715 -4.151 1.00 95.56 109 LYS A O 1
ATOM 863 N N . PHE A 1 110 ? 8.653 0.828 -5.285 1.00 95.62 110 PHE A N 1
ATOM 864 C CA . PHE A 1 110 ? 9.149 -0.466 -4.825 1.00 95.62 110 PHE A CA 1
ATOM 865 C C . PHE A 1 110 ? 9.346 -0.472 -3.302 1.00 95.62 110 PHE A C 1
ATOM 867 O O . PHE A 1 110 ? 8.778 -1.311 -2.612 1.00 95.62 110 PHE A O 1
ATOM 874 N N . GLU A 1 111 ? 10.051 0.510 -2.740 1.00 95.12 111 GLU A N 1
ATOM 875 C CA . GLU A 1 111 ? 10.251 0.607 -1.284 1.00 95.12 111 GLU A CA 1
ATOM 876 C C . GLU A 1 111 ? 8.928 0.707 -0.509 1.00 95.12 111 GLU A C 1
ATOM 878 O O . GLU A 1 111 ? 8.738 0.103 0.554 1.00 95.12 111 GLU A O 1
ATOM 883 N N . ASN A 1 112 ? 7.983 1.483 -1.040 1.00 96.12 112 ASN A N 1
ATOM 884 C CA . ASN A 1 112 ? 6.681 1.667 -0.420 1.00 96.12 112 ASN A CA 1
ATOM 885 C C . ASN A 1 112 ? 5.828 0.389 -0.487 1.00 96.12 112 ASN A C 1
ATOM 887 O O . ASN A 1 112 ? 5.221 0.035 0.524 1.00 96.12 112 ASN A O 1
ATOM 891 N N . GLN A 1 113 ? 5.816 -0.358 -1.602 1.00 96.31 113 GLN A N 1
ATOM 892 C CA . GLN A 1 113 ? 5.083 -1.633 -1.643 1.00 96.31 113 GLN A CA 1
ATOM 893 C C . GLN A 1 113 ? 5.680 -2.663 -0.679 1.00 96.31 113 GLN A C 1
ATOM 895 O O . GLN A 1 113 ? 4.931 -3.400 -0.037 1.00 96.31 113 GLN A O 1
ATOM 900 N N . GLU A 1 114 ? 7.009 -2.675 -0.516 1.00 95.56 114 GLU A N 1
ATOM 901 C CA . GLU A 1 114 ? 7.688 -3.571 0.421 1.00 95.56 114 GLU A CA 1
ATOM 902 C C . GLU A 1 114 ? 7.252 -3.286 1.861 1.00 95.56 114 GLU A C 1
ATOM 904 O O . GLU A 1 114 ? 7.166 -4.203 2.675 1.00 95.56 114 GLU A O 1
ATOM 909 N N . SER A 1 115 ? 6.934 -2.023 2.154 1.00 94.81 115 SER A N 1
ATOM 910 C CA . SER A 1 115 ? 6.532 -1.567 3.483 1.00 94.81 115 SER A CA 1
ATOM 911 C C . SER A 1 115 ? 5.054 -1.822 3.797 1.00 94.81 115 SER A C 1
ATOM 913 O O . SER A 1 115 ? 4.722 -2.068 4.953 1.00 94.81 115 SER A O 1
ATOM 915 N N . PHE A 1 116 ? 4.159 -1.733 2.804 1.00 96.00 116 PHE A N 1
ATOM 916 C CA . PHE A 1 116 ? 2.713 -1.631 3.068 1.00 96.00 116 PHE A CA 1
ATOM 917 C C . PHE A 1 116 ? 1.842 -2.690 2.389 1.00 96.00 116 PHE A C 1
ATOM 919 O O . PHE A 1 116 ? 0.709 -2.903 2.814 1.00 96.00 116 PHE A O 1
ATOM 926 N N . CYS A 1 117 ? 2.332 -3.368 1.351 1.00 97.31 117 CYS A N 1
ATOM 927 C CA . CYS A 1 117 ? 1.513 -4.301 0.568 1.00 97.31 117 CYS A CA 1
ATOM 928 C C . CYS A 1 117 ? 1.627 -5.761 1.010 1.00 97.31 117 CYS A C 1
ATOM 930 O O . CYS A 1 117 ? 0.964 -6.645 0.459 1.00 97.31 117 CYS A O 1
ATOM 932 N N . LYS A 1 118 ? 2.471 -6.027 2.002 1.00 95.81 118 LYS A N 1
ATOM 933 C CA . LYS A 1 118 ? 2.716 -7.357 2.553 1.00 95.81 118 LYS A CA 1
ATOM 934 C C . LYS A 1 118 ? 1.998 -7.529 3.879 1.00 95.81 118 LYS A C 1
ATOM 936 O O . LYS A 1 118 ? 1.608 -6.564 4.529 1.00 95.81 118 LYS A O 1
ATOM 941 N N . VAL A 1 119 ? 1.810 -8.779 4.282 1.00 95.06 119 VAL A N 1
ATOM 942 C CA . VAL A 1 119 ? 1.299 -9.104 5.611 1.00 95.06 119 VAL A CA 1
ATOM 943 C C . VAL A 1 119 ? 2.312 -8.635 6.652 1.00 95.06 119 VAL A C 1
ATOM 945 O O . VAL A 1 119 ? 3.434 -9.136 6.697 1.00 95.06 119 VAL A O 1
ATOM 948 N N . ILE A 1 120 ? 1.895 -7.684 7.484 1.00 91.44 120 ILE A N 1
ATOM 949 C CA . ILE A 1 120 ? 2.681 -7.169 8.605 1.00 91.44 120 ILE A CA 1
ATOM 950 C C . ILE A 1 120 ? 2.336 -7.995 9.848 1.00 91.44 120 ILE A C 1
ATOM 952 O O . ILE A 1 120 ? 1.158 -8.207 10.157 1.00 91.44 120 ILE A O 1
ATOM 956 N N . ALA A 1 121 ? 3.366 -8.517 10.514 1.00 80.62 121 ALA A N 1
ATOM 957 C CA . ALA A 1 121 ? 3.235 -9.317 11.732 1.00 80.62 121 ALA A CA 1
ATOM 958 C C . ALA A 1 121 ? 2.935 -8.455 12.961 1.00 80.62 121 ALA A C 1
ATOM 960 O O . ALA A 1 121 ? 3.253 -7.251 12.961 1.00 80.62 121 ALA A O 1
#

Solvent-accessible surface area (backbone atoms only — not comparable to full-atom values): 7330 Å² total; per-residue (Å²): 135,87,76,81,80,79,87,69,95,47,75,65,60,56,52,51,50,47,62,73,68,49,53,23,35,49,75,72,56,80,75,83,49,74,58,76,73,61,45,79,51,87,68,92,42,58,56,54,54,28,51,51,53,47,58,67,55,42,79,90,82,58,58,79,69,53,76,67,54,48,51,50,30,53,48,64,70,41,97,76,47,60,60,52,60,50,32,42,52,53,50,47,51,37,57,56,53,33,69,33,69,52,82,49,75,87,30,59,66,48,49,45,41,70,72,46,36,34,62,66,132

Organism: Mycoplasma haemofelis (strain Ohio2) (NCBI:txid859194)